Protein AF-A0A376LN54-F1 (afdb_monomer)

InterPro domains:
  IPR001031 Thioesterase [PF00975] (13-129)
  IPR012223 Thioesterase type II, NRPS/PKS/S-FAS [PTHR11487] (12-135)
  IPR029058 Alpha/Beta hydrolase fold [G3DSA:3.40.50.1820] (2-128)
  IPR029058 Alpha/Beta hydrolase fold [SSF53474] (9-125)

Nearest PDB structures (foldseek):
  6ba8-assembly1_A  TM=8.258E-01  e=7.346E-12  Escherichia coli
  6ba9-assembly1_A  TM=8.294E-01  e=8.344E-12  Escherichia coli
  6vap-assembly2_B  TM=6.693E-01  e=5.575E-02  Streptomyces sp. WAC02707
  6vap-assembly1_A  TM=6.700E-01  e=4.321E-02  Streptomyces sp. WAC02707
  4bau-assembly1_A-2  TM=5.589E-01  e=1.871E-01  Pseudomonas aeruginosa PAO1

Secondary structure (DSSP, 8-state):
--------GGGGGS-HHHHHHHHHHTTSS-GGGGG-HHHHHHHHHHHHHHHHHHHHHHHHHHTS--S-EEEEEEEEE-TT-TTS-TTTS--GGGTEEEEEEEEE--SSTTHHHHTHHHHHHHHHHH-HHHHHHHHHHTT-------

Radius of gyration: 20.03 Å; Cα contacts (8 Å, |Δi|>4): 120; chains: 1; bounding box: 68×31×45 Å

pLDDT: mean 74.71, std 15.49, range [30.89, 95.06]

Solvent-accessible surface area (backbone atoms only — not comparable to full-atom values): 8940 Å² total; per-residue (Å²): 131,81,46,88,72,93,61,59,46,77,53,58,76,49,56,72,70,60,37,50,51,53,37,33,75,66,60,29,37,63,72,64,48,79,77,32,67,68,60,38,69,64,47,49,63,57,56,46,48,56,27,47,50,52,32,54,50,54,59,50,54,78,74,68,77,89,76,54,43,85,51,82,46,76,45,74,42,43,84,76,48,80,82,45,49,91,89,63,56,72,63,57,71,74,49,25,74,37,72,46,73,78,44,72,47,82,55,60,88,57,24,65,71,79,34,37,67,65,45,51,52,52,52,52,71,76,40,50,68,67,57,53,52,53,58,54,62,75,64,58,76,84,89,81,85,133

Foldseek 3Di:
DAQQDAFDLVLLPDPLVSSVVVCVVLVRDDPCCVVDPVSCVVCVVVSSVSSPVVNVVVVVVVVDDDDADADAEEAEDEPDPPRADPVRPPPNVRRHVHYDDHDYDHDGPCCCPVVVVVNVVVVCVRCVVVVVVVVVVVPDPPPPDD

Mean predicted aligned error: 10.71 Å

Sequence (146 aa):
MPRICILNASSAHRDDADFIAELIDIGGCSPELRENQELMSLFLPLLRADFYGHRELSLRLARRLSAAAHACAVIVRQPRSRSLPGSRSMPWRQWLSHVTGPVVIDGDHFYPIQQARSFFTQIVRHFPHAFSAMTAWQKQPSTSER

Organism: Escherichia coli (NCBI:txid562)

Structure (mmCIF, N/CA/C/O backbone):
data_AF-A0A376LN54-F1
#
_entry.id   AF-A0A376LN54-F1
#
loop_
_atom_site.group_PDB
_atom_site.id
_atom_site.type_symbol
_atom_site.label_atom_id
_atom_site.label_alt_id
_atom_site.label_comp_id
_atom_site.label_asym_id
_atom_site.label_entity_id
_atom_site.label_seq_id
_atom_site.pdbx_PDB_ins_code
_atom_site.Cartn_x
_atom_site.Cartn_y
_atom_site.Cartn_z
_atom_site.occupancy
_atom_site.B_iso_or_equiv
_atom_site.auth_seq_id
_atom_site.auth_comp_id
_atom_site.auth_asym_id
_atom_site.auth_atom_id
_atom_site.pdbx_PDB_model_num
ATOM 1 N N . MET A 1 1 ? 1.129 -1.619 15.521 1.00 30.89 1 MET A N 1
ATOM 2 C CA . MET A 1 1 ? 1.527 -0.604 14.518 1.00 30.89 1 MET A CA 1
ATOM 3 C C . MET A 1 1 ? 0.447 -0.574 13.445 1.00 30.89 1 MET A C 1
ATOM 5 O O . MET A 1 1 ? 0.260 -1.617 12.823 1.00 30.89 1 MET A O 1
ATOM 9 N N . PRO A 1 2 ? -0.304 0.529 13.270 1.00 36.62 2 PRO A N 1
ATOM 10 C CA . PRO A 1 2 ? -1.294 0.632 12.198 1.00 36.62 2 PRO A CA 1
ATOM 11 C C . PRO A 1 2 ? -0.597 0.529 10.835 1.00 36.62 2 PRO A C 1
ATOM 13 O O . PRO A 1 2 ? 0.485 1.089 10.646 1.00 36.62 2 PRO A O 1
ATOM 16 N N . ARG A 1 3 ? -1.185 -0.219 9.897 1.00 47.41 3 ARG A N 1
ATOM 17 C CA . ARG A 1 3 ? -0.647 -0.404 8.544 1.00 47.41 3 ARG A CA 1
ATOM 18 C C . ARG A 1 3 ? -1.536 0.375 7.576 1.00 47.41 3 ARG A C 1
ATOM 20 O O . ARG A 1 3 ? -2.508 -0.151 7.055 1.00 47.41 3 ARG A O 1
ATOM 27 N N . ILE A 1 4 ? -1.244 1.658 7.383 1.00 41.41 4 ILE A N 1
ATOM 28 C CA . ILE A 1 4 ? -2.080 2.528 6.544 1.00 41.41 4 ILE A CA 1
ATOM 29 C C . ILE A 1 4 ? -1.985 2.084 5.076 1.00 41.41 4 ILE A C 1
ATOM 31 O O . ILE A 1 4 ? -0.891 1.935 4.530 1.00 41.41 4 ILE A O 1
ATOM 35 N N . CYS A 1 5 ? -3.145 1.888 4.448 1.00 51.59 5 CYS A N 1
ATOM 36 C CA . CYS A 1 5 ? -3.291 1.569 3.030 1.00 51.59 5 CYS A CA 1
ATOM 37 C C . CYS A 1 5 ? -4.004 2.671 2.281 1.00 51.59 5 CYS A C 1
ATOM 39 O O . CYS A 1 5 ? -5.013 3.190 2.749 1.00 51.59 5 CYS A O 1
ATOM 41 N N . ILE A 1 6 ? -3.573 2.894 1.043 1.00 48.19 6 ILE A N 1
ATOM 42 C CA . ILE A 1 6 ? -4.360 3.619 0.054 1.00 48.19 6 ILE A CA 1
ATOM 43 C C . ILE A 1 6 ? -5.168 2.582 -0.727 1.00 48.19 6 ILE A C 1
ATOM 45 O O . ILE A 1 6 ? -4.623 1.823 -1.532 1.00 48.19 6 ILE A O 1
ATOM 49 N N . LEU A 1 7 ? -6.472 2.519 -0.462 1.00 53.47 7 LEU A N 1
ATOM 50 C CA . LEU A 1 7 ? -7.414 1.666 -1.184 1.00 53.47 7 LEU A CA 1
ATOM 51 C C . LEU A 1 7 ? -8.478 2.503 -1.891 1.00 53.47 7 LEU A C 1
ATOM 53 O O . LEU A 1 7 ? -8.506 3.729 -1.821 1.00 53.47 7 LEU A O 1
ATOM 57 N N . ASN A 1 8 ? -9.293 1.794 -2.668 1.00 53.25 8 ASN A N 1
ATOM 58 C CA . ASN A 1 8 ? -10.282 2.288 -3.611 1.00 53.25 8 ASN A CA 1
ATOM 59 C C . ASN A 1 8 ? -11.009 3.561 -3.128 1.00 53.25 8 ASN A C 1
ATOM 61 O O . ASN A 1 8 ? -11.702 3.571 -2.116 1.00 53.25 8 ASN A O 1
ATOM 65 N N . ALA A 1 9 ? -10.894 4.631 -3.913 1.00 51.38 9 ALA A N 1
ATOM 66 C CA . ALA A 1 9 ? -11.476 5.947 -3.653 1.00 51.38 9 ALA A CA 1
ATOM 67 C C . ALA A 1 9 ? -12.989 5.939 -3.337 1.00 51.38 9 ALA A C 1
ATOM 69 O O . ALA A 1 9 ? -13.509 6.891 -2.756 1.00 51.38 9 ALA A O 1
ATOM 70 N N . SER A 1 10 ? -13.717 4.895 -3.741 1.00 55.12 10 SER A N 1
ATOM 71 C CA . SER A 1 10 ? -15.151 4.743 -3.469 1.00 55.12 10 SER A CA 1
ATOM 72 C C . SER A 1 10 ? -15.489 4.514 -1.993 1.00 55.12 10 SER A C 1
ATOM 74 O O . SER A 1 10 ? -16.616 4.792 -1.599 1.00 55.12 10 SER A O 1
ATOM 76 N N . SER A 1 11 ? -14.537 4.069 -1.174 1.00 61.28 11 SER A N 1
ATOM 77 C CA . SER A 1 11 ? -14.759 3.789 0.252 1.00 61.28 11 SER A CA 1
ATOM 78 C C . SER A 1 11 ? -14.804 5.069 1.098 1.00 61.28 11 SER A C 1
ATOM 80 O O . SER A 1 11 ? -15.325 5.061 2.208 1.00 61.28 11 SER A O 1
ATOM 82 N N . ALA A 1 12 ? -14.355 6.202 0.540 1.00 62.06 12 ALA A N 1
ATOM 83 C CA . ALA A 1 12 ? -14.334 7.506 1.205 1.00 62.06 12 ALA A CA 1
ATOM 84 C C . ALA A 1 12 ? -15.726 8.056 1.578 1.00 62.06 12 ALA A C 1
ATOM 86 O O . ALA A 1 12 ? -15.805 8.904 2.460 1.00 62.06 12 ALA A O 1
ATOM 87 N N . HIS A 1 13 ? -16.802 7.582 0.933 1.00 69.56 13 HIS A N 1
ATOM 88 C CA . HIS A 1 13 ? -18.186 8.054 1.145 1.00 69.56 13 HIS A CA 1
ATOM 89 C C . HIS A 1 13 ? -19.039 7.137 2.027 1.00 69.56 13 HIS A C 1
ATOM 91 O O . HIS A 1 13 ? -20.191 7.462 2.298 1.00 69.56 13 HIS A O 1
ATOM 97 N N . ARG A 1 14 ? -18.505 5.985 2.449 1.00 79.31 14 ARG A N 1
ATOM 98 C CA . ARG A 1 14 ? -19.183 5.108 3.417 1.00 79.31 14 ARG A CA 1
ATOM 99 C C . ARG A 1 14 ? -19.318 5.824 4.758 1.00 79.31 14 ARG A C 1
ATOM 101 O O . ARG A 1 14 ? -18.509 6.709 5.038 1.00 79.31 14 ARG A O 1
ATOM 108 N N . ASP A 1 15 ? -20.264 5.428 5.602 1.00 88.62 15 ASP A N 1
ATOM 109 C CA . ASP A 1 15 ? -20.242 5.851 7.006 1.00 88.62 15 ASP A CA 1
ATOM 110 C C . ASP A 1 15 ? -18.986 5.323 7.727 1.00 88.62 15 ASP A C 1
ATOM 112 O O . ASP A 1 15 ? -18.209 4.539 7.173 1.00 88.62 15 ASP A O 1
ATOM 116 N N . ASP A 1 16 ? -18.720 5.827 8.930 1.00 87.88 16 ASP A N 1
ATOM 117 C CA . ASP A 1 16 ? -17.487 5.509 9.656 1.00 87.88 16 ASP A CA 1
ATOM 118 C C . ASP A 1 16 ? -17.389 4.030 10.041 1.00 87.88 16 ASP A C 1
ATOM 120 O O . ASP A 1 16 ? -16.301 3.457 9.983 1.00 87.88 16 ASP A O 1
ATOM 124 N N . ALA A 1 17 ? -18.506 3.381 10.377 1.00 86.25 17 ALA A N 1
ATOM 125 C CA . ALA A 1 17 ? -18.502 1.979 10.779 1.00 86.25 17 ALA A CA 1
ATOM 126 C C . ALA A 1 17 ? -18.139 1.070 9.598 1.00 86.25 17 ALA A C 1
ATOM 128 O O . ALA A 1 17 ? -17.275 0.193 9.732 1.00 86.25 17 ALA A O 1
ATOM 129 N N . ASP A 1 18 ? -18.738 1.330 8.439 1.00 86.50 18 ASP A N 1
ATOM 130 C CA . ASP A 1 18 ? -18.469 0.629 7.187 1.00 86.50 18 ASP A CA 1
ATOM 131 C C . ASP A 1 18 ? -17.056 0.905 6.659 1.00 86.50 18 ASP A C 1
ATOM 133 O O . ASP A 1 18 ? -16.373 -0.009 6.188 1.00 86.50 18 ASP A O 1
ATOM 137 N N . PHE A 1 19 ? -16.586 2.152 6.756 1.00 86.81 19 PHE A N 1
ATOM 138 C CA . PHE A 1 19 ? -15.223 2.529 6.374 1.00 86.81 19 PHE A CA 1
ATOM 139 C C . PHE A 1 19 ? -14.180 1.770 7.203 1.00 86.81 19 PHE A C 1
ATOM 141 O O . PHE A 1 19 ? -13.241 1.187 6.658 1.00 86.81 19 PHE A O 1
ATOM 148 N N . ILE A 1 20 ? -14.373 1.714 8.521 1.00 86.12 20 ILE A N 1
ATOM 149 C CA . ILE A 1 20 ? -13.484 0.988 9.431 1.00 86.12 20 ILE A CA 1
ATOM 150 C C . ILE A 1 20 ? -13.583 -0.525 9.222 1.00 86.12 20 ILE A C 1
ATOM 152 O O . ILE A 1 20 ? -12.56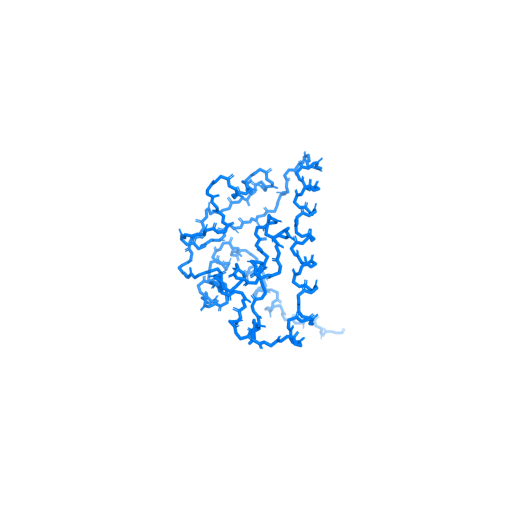0 -1.207 9.258 1.00 86.12 20 ILE A O 1
ATOM 156 N N . ALA A 1 21 ? -14.781 -1.063 8.972 1.00 85.62 21 ALA A N 1
ATOM 157 C CA . ALA A 1 21 ? -14.954 -2.481 8.657 1.00 85.62 21 ALA A CA 1
ATOM 158 C C . ALA A 1 21 ? -14.131 -2.893 7.430 1.00 85.62 21 ALA A C 1
ATOM 160 O O . ALA A 1 21 ? -13.447 -3.914 7.463 1.00 85.62 21 ALA A O 1
AT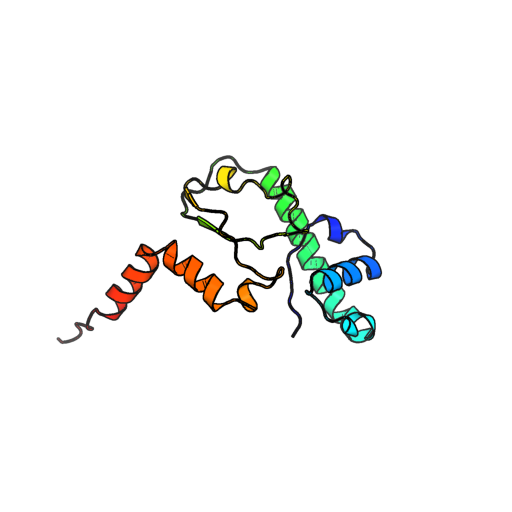OM 161 N N . GLU A 1 22 ? -14.149 -2.072 6.380 1.00 83.44 22 GLU A N 1
ATOM 162 C CA . GLU A 1 22 ? -13.369 -2.308 5.167 1.00 83.44 22 GLU A CA 1
ATOM 163 C C . GLU A 1 22 ? -11.855 -2.218 5.431 1.00 83.44 22 GLU A C 1
ATOM 165 O O . GLU A 1 22 ? -11.091 -3.066 4.967 1.00 83.44 22 GLU A O 1
ATOM 170 N N . LEU A 1 23 ? -11.407 -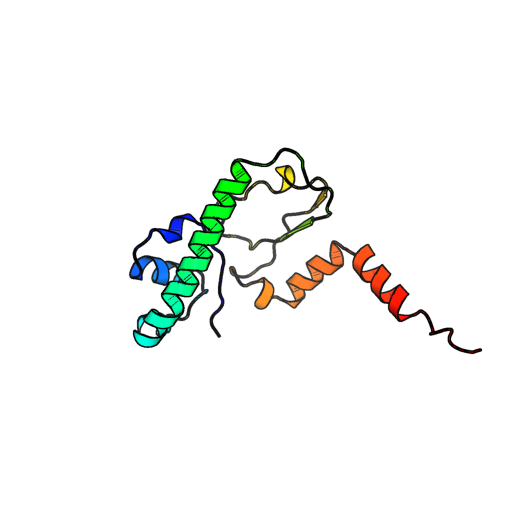1.239 6.226 1.00 82.81 23 LEU A N 1
ATOM 171 C CA . LEU A 1 23 ? -9.996 -1.123 6.613 1.00 82.81 23 LEU A CA 1
ATOM 172 C C . LEU A 1 23 ? -9.496 -2.333 7.413 1.00 82.81 23 LEU A C 1
ATOM 174 O O . LEU A 1 23 ? -8.355 -2.758 7.216 1.00 82.81 23 LEU A O 1
ATOM 178 N N . ILE A 1 24 ? -10.330 -2.888 8.294 1.00 83.50 24 ILE A N 1
ATOM 179 C CA . ILE A 1 24 ? -10.010 -4.101 9.056 1.00 83.50 24 ILE A CA 1
ATOM 180 C C . ILE A 1 24 ? -9.964 -5.322 8.129 1.00 83.50 24 ILE A C 1
ATOM 182 O O . ILE A 1 24 ? -9.001 -6.081 8.197 1.00 83.50 24 ILE A O 1
ATOM 186 N N . ASP A 1 25 ? -10.946 -5.493 7.236 1.00 83.50 25 ASP A N 1
ATOM 187 C CA . ASP A 1 25 ? -11.012 -6.631 6.297 1.00 83.50 25 ASP A CA 1
ATOM 188 C C . ASP A 1 25 ? -9.763 -6.726 5.411 1.00 83.50 25 ASP A C 1
ATOM 190 O O . ASP A 1 25 ? -9.247 -7.811 5.145 1.00 83.50 25 ASP A O 1
ATOM 194 N N . ILE A 1 26 ? -9.215 -5.581 4.997 1.00 77.00 26 ILE A N 1
ATOM 195 C CA . ILE A 1 26 ? -8.003 -5.553 4.166 1.00 77.00 26 ILE A CA 1
ATOM 196 C C . ILE A 1 26 ? -6.720 -5.697 5.009 1.00 77.00 26 ILE A C 1
ATOM 198 O O . ILE A 1 26 ? -5.634 -5.860 4.454 1.00 77.00 26 ILE A O 1
ATOM 202 N N . GLY A 1 27 ? -6.832 -5.693 6.341 1.00 77.56 27 GLY A N 1
ATOM 203 C CA . GLY A 1 27 ? -5.725 -5.823 7.293 1.00 77.56 27 GLY A CA 1
ATOM 204 C C . GLY A 1 27 ? -5.006 -4.507 7.613 1.00 77.56 27 GLY A C 1
ATOM 205 O O . GLY A 1 27 ? -3.911 -4.529 8.178 1.00 77.56 27 GLY A O 1
ATOM 206 N N . GLY A 1 28 ? -5.574 -3.362 7.219 1.00 76.44 28 GLY A N 1
ATOM 207 C CA . GLY A 1 28 ? -4.977 -2.038 7.433 1.00 76.44 28 GLY A CA 1
ATOM 208 C C . GLY A 1 28 ? -5.202 -1.453 8.813 1.00 76.44 28 GLY A C 1
ATOM 209 O O . GLY A 1 28 ? -4.447 -0.579 9.251 1.00 76.44 28 GLY A O 1
ATOM 210 N N . CYS A 1 29 ? -6.178 -1.981 9.543 1.00 78.75 29 CYS A N 1
ATOM 211 C CA . CYS A 1 29 ? -6.372 -1.628 10.934 1.00 78.75 29 CYS A CA 1
ATOM 212 C C . CYS A 1 29 ? -6.645 -2.839 11.823 1.00 78.75 29 CYS A C 1
ATOM 214 O O . CYS A 1 29 ? -7.171 -3.856 11.380 1.00 78.75 29 CYS A O 1
ATOM 216 N N . SER A 1 30 ? -6.281 -2.683 13.093 1.00 81.06 30 SER A N 1
ATOM 217 C CA . SER A 1 30 ? -6.597 -3.619 14.165 1.00 81.06 30 SER A CA 1
ATOM 218 C C . SER A 1 30 ? -8.095 -3.543 14.494 1.00 81.06 30 SER A C 1
ATOM 220 O O . SER A 1 30 ? -8.613 -2.423 14.576 1.00 81.06 30 SER A O 1
ATOM 222 N N . PRO A 1 31 ? -8.795 -4.669 14.723 1.00 80.56 31 PRO A N 1
ATOM 223 C CA . PRO A 1 31 ? -10.183 -4.660 15.194 1.00 80.56 31 PRO A CA 1
ATOM 224 C C . PRO A 1 31 ? -10.395 -3.813 16.456 1.00 80.56 31 PRO A C 1
ATOM 226 O O . PRO A 1 31 ? -11.419 -3.147 16.588 1.00 80.56 31 PRO A O 1
ATOM 229 N N . GLU A 1 32 ? -9.383 -3.756 17.321 1.00 81.19 32 GLU A N 1
ATOM 230 C CA . GLU A 1 32 ? -9.340 -2.996 18.572 1.00 81.19 32 GLU A CA 1
ATOM 231 C C . GLU A 1 32 ? -9.516 -1.485 18.359 1.00 81.19 32 GLU A C 1
ATOM 233 O O . GLU A 1 32 ? -9.931 -0.780 19.277 1.00 81.19 32 GLU A O 1
ATOM 238 N N . LEU A 1 33 ? -9.259 -0.959 17.150 1.00 80.75 33 LEU A N 1
ATOM 239 C CA . LEU A 1 33 ? -9.552 0.446 16.852 1.00 80.75 33 LEU A CA 1
ATOM 240 C C . LEU A 1 33 ? -11.051 0.738 17.018 1.00 80.75 33 LEU A C 1
ATOM 242 O O . LEU A 1 33 ? -11.409 1.812 17.490 1.00 80.75 33 LEU A O 1
ATOM 246 N N . ARG A 1 34 ? -11.927 -0.218 16.678 1.00 80.81 34 ARG A N 1
ATOM 247 C CA . ARG A 1 34 ? -13.385 -0.074 16.822 1.00 80.81 34 ARG A CA 1
ATOM 248 C C . ARG A 1 34 ? -13.825 -0.010 18.284 1.00 80.81 34 ARG A C 1
ATOM 250 O O . ARG A 1 34 ? -14.861 0.572 18.582 1.00 80.81 34 ARG A O 1
ATOM 257 N N . GLU A 1 35 ? -13.055 -0.612 19.178 1.00 85.62 35 GLU A N 1
ATOM 258 C CA . GLU A 1 35 ? -13.388 -0.718 20.598 1.00 85.62 35 GLU A CA 1
ATOM 259 C C . GLU A 1 35 ? -12.939 0.517 21.391 1.00 85.62 35 GLU A C 1
ATOM 261 O O . GLU A 1 35 ? -13.402 0.739 22.508 1.00 85.62 35 GLU A O 1
ATOM 266 N N . ASN A 1 36 ? -12.069 1.353 20.813 1.00 88.50 36 ASN A N 1
ATOM 267 C CA . ASN A 1 36 ? -11.529 2.536 21.466 1.00 88.50 36 ASN A CA 1
ATOM 268 C C . ASN A 1 36 ? -11.980 3.827 20.765 1.00 88.50 36 ASN A C 1
ATOM 270 O O . ASN A 1 36 ? -11.393 4.266 19.774 1.00 88.50 36 ASN A O 1
ATOM 274 N N . GLN A 1 37 ? -13.002 4.470 21.335 1.00 86.19 37 GLN A N 1
ATOM 275 C CA . GLN A 1 37 ? -13.595 5.695 20.792 1.00 86.19 37 GLN A CA 1
ATOM 276 C C . GLN A 1 37 ? -12.613 6.876 20.737 1.00 86.19 37 GLN A C 1
ATOM 278 O O . GLN A 1 37 ? -12.716 7.725 19.848 1.00 86.19 37 GLN A O 1
ATOM 283 N N . GLU A 1 38 ? -11.652 6.938 21.659 1.00 89.56 38 GLU A N 1
ATOM 284 C CA . GLU A 1 38 ? -10.638 7.994 21.696 1.00 89.56 38 GLU A CA 1
ATOM 285 C C . GLU A 1 38 ? -9.652 7.835 20.532 1.00 89.56 38 GLU A C 1
ATOM 287 O O . GLU A 1 38 ? -9.428 8.776 19.768 1.00 89.56 38 GLU A O 1
ATOM 292 N N . LEU A 1 39 ? -9.147 6.614 20.317 1.00 87.88 39 LEU A N 1
ATOM 293 C CA . LEU A 1 39 ? -8.303 6.300 19.162 1.00 87.88 39 LEU A CA 1
ATOM 294 C C . LEU A 1 39 ? -9.066 6.493 17.848 1.00 87.88 39 LEU A C 1
ATOM 296 O O . LEU A 1 39 ? -8.509 7.039 16.895 1.00 87.88 39 LEU A O 1
ATOM 300 N N . MET A 1 40 ? -10.341 6.102 17.797 1.00 88.12 40 MET A N 1
ATOM 301 C CA . MET A 1 40 ? -11.184 6.325 16.625 1.00 88.12 40 MET A CA 1
ATOM 302 C C . MET A 1 40 ? -11.297 7.816 16.295 1.00 88.12 40 MET A C 1
ATOM 304 O O . MET A 1 40 ? -11.050 8.215 15.159 1.00 88.12 40 MET A O 1
ATOM 308 N N . SER A 1 41 ? -11.590 8.649 17.295 1.00 88.00 41 SER A N 1
ATOM 309 C CA . SER A 1 41 ? -11.719 10.102 17.122 1.00 88.00 41 SER A CA 1
ATOM 310 C C . SER A 1 41 ? -10.418 10.751 16.635 1.00 88.00 41 SER A C 1
ATOM 312 O O . SER A 1 41 ? -10.461 11.727 15.888 1.00 88.00 41 SER A O 1
ATOM 314 N N . LEU A 1 42 ? -9.263 10.190 17.009 1.00 89.06 42 LEU A N 1
ATOM 315 C CA . LEU A 1 42 ? -7.950 10.672 16.585 1.00 89.06 42 LEU A CA 1
ATOM 316 C C . LEU A 1 42 ? -7.587 10.246 15.152 1.00 89.06 42 LEU A C 1
ATOM 318 O O . LEU A 1 42 ? -7.120 11.067 14.362 1.00 89.06 42 LEU A O 1
ATOM 322 N N . PHE A 1 43 ? -7.760 8.967 14.811 1.00 87.38 43 PHE A N 1
ATOM 323 C CA . PHE A 1 43 ? -7.261 8.411 13.547 1.00 87.38 43 PHE A CA 1
ATOM 324 C C . PHE A 1 43 ? -8.235 8.555 12.381 1.00 87.38 43 PHE A C 1
ATOM 326 O O . PHE A 1 43 ? -7.798 8.663 11.235 1.00 87.38 43 PHE A O 1
ATOM 333 N N . LEU A 1 44 ? -9.541 8.570 12.642 1.00 87.69 44 LEU A N 1
ATOM 334 C CA . LEU A 1 44 ? -10.556 8.608 11.594 1.00 87.69 44 LEU A CA 1
ATOM 335 C C . LEU A 1 44 ? -10.435 9.838 10.670 1.00 87.69 44 LEU A C 1
ATOM 337 O O . LEU A 1 44 ? -10.487 9.638 9.454 1.00 87.69 44 LEU A O 1
ATOM 341 N N . PRO A 1 45 ? -10.197 11.076 11.157 1.00 89.00 45 PRO A N 1
ATOM 342 C CA . PRO A 1 45 ? -10.000 12.227 10.273 1.00 89.00 45 PRO A CA 1
ATOM 343 C C . PRO A 1 45 ? -8.785 12.071 9.350 1.00 89.00 45 PRO A C 1
ATOM 345 O O . PRO A 1 45 ? -8.861 12.412 8.170 1.00 89.00 45 PRO A O 1
ATOM 348 N N . LEU A 1 46 ? -7.684 11.515 9.868 1.00 87.06 46 LEU A N 1
ATOM 349 C CA . LEU A 1 46 ? -6.458 11.278 9.103 1.00 87.06 46 LEU A CA 1
ATOM 350 C C . LEU A 1 46 ? -6.688 10.227 8.010 1.00 87.06 46 LEU A C 1
ATOM 352 O O . LEU A 1 46 ? -6.398 10.465 6.841 1.00 87.06 46 LEU A O 1
ATOM 356 N N . LEU A 1 47 ? -7.293 9.096 8.381 1.00 85.25 47 LEU A N 1
ATOM 357 C CA . LEU A 1 47 ? -7.623 8.020 7.448 1.00 85.25 47 LEU A CA 1
ATOM 358 C C . LEU A 1 47 ? -8.595 8.504 6.362 1.00 85.25 47 LEU A C 1
ATOM 360 O O . LEU A 1 47 ? -8.416 8.198 5.187 1.00 85.25 47 LEU A O 1
ATOM 364 N N . ARG A 1 48 ? -9.604 9.304 6.720 1.00 85.69 48 ARG A N 1
ATOM 365 C CA . ARG A 1 48 ? -10.533 9.904 5.749 1.00 85.69 48 ARG A CA 1
ATOM 366 C C . ARG A 1 48 ? -9.804 10.820 4.771 1.00 85.69 48 ARG A C 1
ATOM 368 O O . ARG A 1 48 ? -10.058 10.733 3.568 1.00 85.69 48 ARG A O 1
ATOM 375 N N . ALA A 1 49 ? -8.911 11.678 5.264 1.00 84.88 49 ALA A N 1
ATOM 376 C CA . ALA A 1 49 ? -8.166 12.618 4.432 1.00 84.88 49 ALA A CA 1
ATOM 377 C C . ALA A 1 49 ? -7.344 11.902 3.347 1.00 84.88 49 ALA A C 1
ATOM 379 O O . ALA A 1 49 ? -7.414 12.293 2.179 1.00 84.88 49 ALA A O 1
ATOM 380 N N . ASP A 1 50 ? -6.661 10.808 3.693 1.00 82.00 50 ASP A N 1
ATOM 381 C CA . ASP A 1 50 ? -5.870 10.019 2.741 1.00 82.00 50 ASP A CA 1
ATOM 382 C C . ASP A 1 50 ? -6.736 9.440 1.606 1.00 82.00 50 ASP A C 1
ATOM 384 O O . ASP A 1 50 ? -6.380 9.508 0.423 1.00 82.00 50 ASP A O 1
ATOM 388 N N . PHE A 1 51 ? -7.924 8.925 1.938 1.00 77.75 51 PHE A N 1
ATOM 389 C CA . PHE A 1 51 ? -8.845 8.343 0.956 1.00 77.75 51 PHE A CA 1
ATOM 390 C C . PHE A 1 51 ? -9.526 9.407 0.081 1.00 77.75 51 PHE A C 1
ATOM 392 O O . PHE A 1 51 ? -9.678 9.205 -1.132 1.00 77.75 51 PHE A O 1
ATOM 399 N N . TYR A 1 52 ? -9.899 10.556 0.653 1.00 78.88 52 TYR A N 1
ATOM 400 C CA . TYR A 1 52 ? -10.430 11.687 -0.114 1.00 78.88 52 TYR A CA 1
ATOM 401 C C . TYR A 1 52 ? -9.382 12.266 -1.071 1.00 78.88 52 TYR A C 1
ATOM 403 O O . TYR A 1 52 ? -9.689 12.477 -2.250 1.00 78.88 52 TYR A O 1
ATOM 411 N N . GLY A 1 53 ? -8.142 12.449 -0.609 1.00 74.00 53 GLY A N 1
ATOM 412 C CA . GLY A 1 53 ? -7.036 12.938 -1.433 1.00 74.00 53 GLY A CA 1
ATOM 413 C C . GLY A 1 53 ? -6.742 12.012 -2.614 1.00 74.00 53 GLY A C 1
ATOM 414 O O . GLY A 1 53 ? -6.643 12.465 -3.759 1.00 74.00 53 GLY A O 1
ATOM 415 N N . HIS A 1 54 ? -6.700 10.699 -2.375 1.00 68.31 54 HIS A N 1
ATOM 416 C CA . HIS A 1 54 ? -6.512 9.709 -3.437 1.00 68.31 54 HIS A CA 1
ATOM 417 C C . HIS A 1 54 ? -7.639 9.743 -4.489 1.00 68.31 54 HIS A C 1
ATOM 419 O O . HIS A 1 54 ? -7.382 9.646 -5.697 1.00 68.31 54 HIS A O 1
ATOM 425 N N . ARG A 1 55 ? -8.896 9.934 -4.058 1.00 68.94 55 ARG A N 1
ATOM 426 C CA . ARG A 1 55 ? -10.049 10.083 -4.961 1.00 68.94 55 ARG A CA 1
ATOM 427 C C . ARG A 1 55 ? -9.930 11.314 -5.845 1.00 68.94 55 ARG A C 1
ATOM 429 O O . ARG A 1 55 ? -10.120 11.219 -7.059 1.00 68.94 55 ARG A O 1
ATOM 436 N N . GLU A 1 56 ? -9.655 12.464 -5.242 1.00 69.50 56 GLU A N 1
ATOM 437 C CA . GLU A 1 56 ? -9.567 13.722 -5.974 1.00 69.50 56 GLU A CA 1
ATOM 438 C C . GLU A 1 56 ? -8.419 13.691 -6.989 1.00 69.50 56 GLU A C 1
ATOM 440 O O . GLU A 1 56 ? -8.602 14.086 -8.144 1.00 69.50 56 GLU A O 1
ATOM 445 N N . LEU A 1 57 ? -7.267 13.137 -6.599 1.00 67.12 57 LEU A N 1
ATOM 446 C CA . LEU A 1 57 ? -6.134 12.932 -7.497 1.00 67.12 57 LEU A CA 1
ATOM 447 C C . LEU A 1 57 ? -6.504 12.036 -8.687 1.00 67.12 57 LEU A C 1
ATOM 449 O O . LEU A 1 57 ? -6.206 12.385 -9.829 1.00 67.12 57 LEU A O 1
ATOM 453 N N . SER A 1 58 ? -7.197 10.922 -8.439 1.00 66.44 58 SER A N 1
ATOM 454 C CA . SER A 1 58 ? -7.624 9.987 -9.490 1.00 66.44 58 SER A CA 1
ATOM 455 C C . SER A 1 58 ? -8.527 10.663 -10.530 1.00 66.44 58 SER A C 1
ATOM 457 O O . SER A 1 58 ? -8.318 10.509 -11.735 1.00 66.44 58 SER A O 1
ATOM 459 N N . LEU A 1 59 ? -9.498 11.466 -10.075 1.00 65.88 59 LEU A N 1
ATOM 460 C CA . LEU A 1 59 ? -10.391 12.232 -10.953 1.00 65.88 59 LEU A CA 1
ATOM 461 C C . LEU A 1 59 ? -9.641 13.326 -11.726 1.00 65.88 59 LEU A C 1
ATOM 463 O O . LEU A 1 59 ? -9.914 13.551 -12.906 1.00 65.88 59 LEU A O 1
ATOM 467 N N . ARG A 1 60 ? -8.678 13.999 -11.084 1.00 68.75 60 ARG A N 1
ATOM 468 C CA . ARG A 1 60 ? -7.847 15.025 -11.729 1.00 68.75 60 ARG A CA 1
ATOM 469 C C . ARG A 1 60 ? -6.948 14.430 -12.815 1.00 68.75 60 ARG A C 1
ATOM 471 O O . ARG A 1 60 ? -6.896 15.002 -13.901 1.00 68.75 60 ARG A O 1
ATOM 478 N N . LEU A 1 61 ? -6.279 13.302 -12.561 1.00 66.56 61 LEU A N 1
ATOM 479 C CA . LEU A 1 61 ? -5.386 12.646 -13.529 1.00 66.56 61 LEU A CA 1
ATOM 480 C C . LEU A 1 61 ? -6.148 12.111 -14.747 1.00 66.56 61 LEU A C 1
ATOM 482 O O . LEU A 1 61 ? -5.699 12.309 -15.873 1.00 66.56 61 LEU A O 1
ATOM 486 N N . ALA A 1 62 ? -7.339 11.535 -14.551 1.00 64.00 62 ALA A N 1
ATOM 487 C CA . ALA A 1 62 ? -8.200 11.098 -15.655 1.00 64.00 62 ALA A CA 1
ATOM 488 C C . ALA A 1 62 ? -8.559 12.236 -16.632 1.00 64.00 62 ALA A C 1
ATOM 490 O O . ALA A 1 62 ? -8.844 11.985 -17.798 1.00 64.00 62 ALA A O 1
ATOM 491 N N . ARG A 1 63 ? -8.527 13.492 -16.167 1.00 59.03 63 ARG A N 1
ATOM 492 C CA . ARG A 1 63 ? -8.945 14.672 -16.931 1.00 59.03 63 ARG A CA 1
ATOM 493 C C . ARG A 1 63 ? -7.791 15.431 -17.600 1.00 59.03 63 ARG A C 1
ATOM 495 O O . ARG A 1 63 ? -8.062 16.401 -18.301 1.00 59.03 63 ARG A O 1
ATOM 502 N N . ARG A 1 64 ? -6.520 15.081 -17.345 1.00 60.72 64 ARG A N 1
ATOM 503 C CA . ARG A 1 64 ? -5.403 16.028 -17.557 1.00 60.72 64 ARG A CA 1
ATOM 504 C C . ARG A 1 64 ? -4.134 15.497 -18.225 1.00 60.72 64 ARG A C 1
ATOM 506 O O . ARG A 1 64 ? -3.115 16.173 -18.147 1.00 60.72 64 ARG A O 1
ATOM 513 N N . LEU A 1 65 ? -4.145 14.335 -18.867 1.00 58.50 65 LEU A N 1
ATOM 514 C CA . LEU A 1 65 ? -2.894 13.711 -19.308 1.00 58.50 65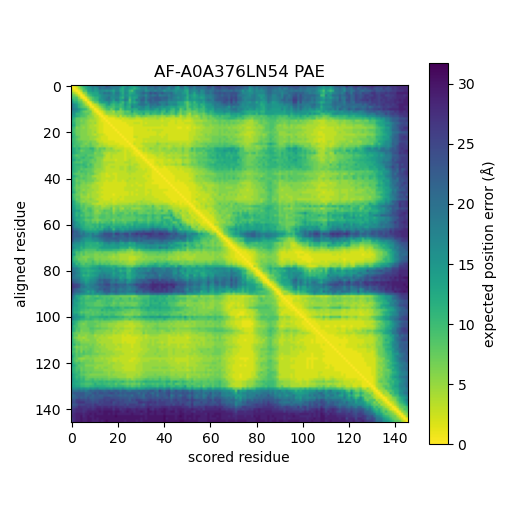 LEU A CA 1
ATOM 515 C C . LEU A 1 65 ? -2.829 13.521 -20.829 1.00 58.50 65 LEU A C 1
ATOM 517 O O . LEU A 1 65 ? -3.718 12.913 -21.417 1.00 58.50 65 LEU A O 1
ATOM 521 N N . SER A 1 66 ? -1.764 14.056 -21.445 1.00 58.06 66 SER A N 1
ATOM 522 C CA . SER A 1 66 ? -1.543 14.049 -22.901 1.00 58.06 66 SER A CA 1
ATOM 523 C C . SER A 1 66 ? -0.216 13.426 -23.369 1.00 58.06 66 SER A C 1
ATOM 525 O O . SER A 1 66 ? 0.049 13.434 -24.565 1.00 58.06 66 SER A O 1
ATOM 527 N N . ALA A 1 67 ? 0.609 12.838 -22.493 1.00 61.91 67 ALA A N 1
ATOM 528 C CA . ALA A 1 67 ? 1.791 12.074 -22.916 1.00 61.91 67 ALA A CA 1
ATOM 529 C C . ALA A 1 67 ? 2.235 11.057 -21.852 1.00 61.91 67 ALA A C 1
ATOM 531 O O . ALA A 1 67 ? 2.171 11.341 -20.655 1.00 61.91 67 ALA A O 1
ATOM 532 N N . ALA A 1 68 ? 2.701 9.885 -22.293 1.00 69.88 68 ALA A N 1
ATOM 533 C CA . ALA A 1 68 ? 3.266 8.862 -21.417 1.00 69.88 68 ALA A CA 1
ATOM 534 C C . ALA A 1 68 ? 4.661 9.274 -20.912 1.00 69.88 68 ALA A C 1
ATOM 536 O O . ALA A 1 68 ? 5.475 9.828 -21.655 1.00 69.88 68 ALA A O 1
ATOM 537 N N . ALA A 1 69 ? 4.951 8.989 -19.643 1.00 75.06 69 ALA A N 1
ATOM 538 C CA . ALA A 1 69 ? 6.268 9.223 -19.068 1.00 75.06 69 ALA A CA 1
ATOM 539 C C . ALA A 1 69 ? 7.274 8.167 -19.563 1.00 75.06 69 ALA A C 1
ATOM 541 O O . ALA A 1 69 ? 6.975 6.972 -19.613 1.00 75.06 69 ALA A O 1
ATOM 542 N N . HIS A 1 70 ? 8.501 8.602 -19.859 1.00 77.50 70 HIS A N 1
ATOM 543 C CA . HIS A 1 70 ? 9.590 7.752 -20.366 1.00 77.50 70 HIS A CA 1
ATOM 544 C C . HIS A 1 70 ? 10.373 7.015 -19.261 1.00 77.50 70 HIS A C 1
ATOM 546 O O . HIS A 1 70 ? 11.533 6.657 -19.440 1.00 77.50 70 HIS A O 1
ATOM 552 N N . ALA A 1 71 ? 9.757 6.777 -18.103 1.00 78.88 71 ALA A N 1
ATOM 553 C CA . ALA A 1 71 ? 10.394 6.067 -16.999 1.00 78.88 71 ALA A CA 1
ATOM 554 C C . ALA A 1 71 ? 10.241 4.544 -17.140 1.00 78.88 71 ALA A C 1
ATOM 556 O O . ALA A 1 71 ? 9.166 4.052 -17.488 1.00 78.88 71 ALA A O 1
ATOM 557 N N . CYS A 1 72 ? 11.302 3.800 -16.809 1.00 85.12 72 CYS A N 1
ATOM 558 C CA . CYS A 1 72 ? 11.228 2.352 -16.619 1.00 85.12 72 CYS A CA 1
ATOM 559 C C . CYS A 1 72 ? 10.462 2.033 -15.331 1.00 85.12 72 CYS A C 1
ATOM 561 O O . CYS A 1 72 ? 10.803 2.538 -14.262 1.00 85.12 72 CYS A O 1
ATOM 563 N N . ALA A 1 73 ? 9.463 1.160 -15.416 1.00 88.25 73 ALA A N 1
ATOM 564 C CA . ALA A 1 73 ? 8.626 0.773 -14.289 1.00 88.25 73 ALA A CA 1
ATOM 565 C C . ALA A 1 73 ? 8.394 -0.739 -14.232 1.00 88.25 73 ALA A C 1
ATOM 567 O O . ALA A 1 73 ? 8.347 -1.424 -15.256 1.00 88.25 73 ALA A O 1
ATOM 568 N N . VAL A 1 74 ? 8.175 -1.255 -13.023 1.00 89.56 74 VAL A N 1
ATOM 569 C CA . VAL A 1 74 ? 7.722 -2.630 -12.788 1.00 89.56 74 VAL A CA 1
ATOM 570 C C . VAL A 1 74 ? 6.406 -2.606 -12.019 1.00 89.56 74 VAL A C 1
ATOM 572 O O . VAL A 1 74 ? 6.278 -1.907 -11.016 1.00 89.56 74 VAL A O 1
ATOM 575 N N . ILE A 1 75 ? 5.414 -3.362 -12.490 1.00 86.75 75 ILE A N 1
ATOM 576 C CA . ILE A 1 75 ? 4.143 -3.542 -11.781 1.00 86.75 75 ILE A CA 1
ATOM 577 C C . ILE A 1 75 ? 4.264 -4.791 -10.914 1.00 86.75 75 ILE A C 1
ATOM 579 O O . ILE A 1 75 ? 4.437 -5.891 -11.441 1.00 86.75 75 ILE A O 1
ATOM 583 N N . VAL A 1 76 ? 4.124 -4.631 -9.599 1.00 87.06 76 VAL A N 1
ATOM 584 C CA . VAL A 1 76 ? 4.103 -5.739 -8.635 1.00 87.06 76 VAL A CA 1
ATOM 585 C C . VAL A 1 76 ? 2.718 -5.817 -8.000 1.00 87.06 76 VAL A C 1
ATOM 587 O O . VAL A 1 76 ? 2.137 -4.793 -7.634 1.00 87.06 76 VAL A O 1
ATOM 590 N N . ARG A 1 77 ? 2.152 -7.022 -7.905 1.00 83.50 77 ARG A N 1
ATOM 591 C CA . ARG A 1 77 ? 0.816 -7.245 -7.336 1.00 83.50 77 ARG A CA 1
ATOM 592 C C . ARG A 1 77 ? 0.741 -8.535 -6.526 1.00 83.50 77 ARG A C 1
ATOM 594 O O . ARG A 1 77 ? 1.497 -9.469 -6.761 1.00 83.50 77 ARG A O 1
ATOM 601 N N . GLN A 1 78 ? -0.256 -8.609 -5.653 1.00 81.94 78 GLN A N 1
ATOM 602 C CA . GLN A 1 78 ? -0.678 -9.855 -5.010 1.00 81.94 78 GLN A CA 1
ATOM 603 C C . GLN A 1 78 ? -1.515 -10.735 -5.974 1.00 81.94 78 GLN A C 1
ATOM 605 O O . GLN A 1 78 ? -2.171 -10.189 -6.873 1.00 81.94 78 GLN A O 1
ATOM 610 N N . PRO A 1 79 ? -1.557 -12.073 -5.797 1.00 73.44 79 PRO A N 1
ATOM 611 C CA . PRO A 1 79 ? -2.222 -13.011 -6.712 1.00 73.44 79 PRO A CA 1
ATOM 612 C C . PRO A 1 79 ? -3.728 -12.774 -6.898 1.00 73.44 79 PRO A C 1
ATOM 614 O O . PRO A 1 79 ? -4.280 -13.121 -7.942 1.00 73.44 79 PRO A O 1
ATOM 617 N N . ARG A 1 80 ? -4.411 -12.192 -5.898 1.00 65.69 80 ARG A N 1
ATOM 618 C CA . ARG A 1 80 ? -5.874 -11.998 -5.878 1.00 65.69 80 ARG A CA 1
ATOM 619 C C . ARG A 1 80 ? -6.278 -10.680 -5.209 1.00 65.69 80 ARG A C 1
ATOM 621 O O . ARG A 1 80 ? -7.005 -10.663 -4.222 1.00 65.69 80 ARG A O 1
ATOM 628 N N . SER A 1 81 ? -5.801 -9.557 -5.745 1.00 61.31 81 SER A N 1
ATOM 629 C CA . SER A 1 81 ? -6.139 -8.232 -5.210 1.00 61.31 81 SER A CA 1
ATOM 630 C C .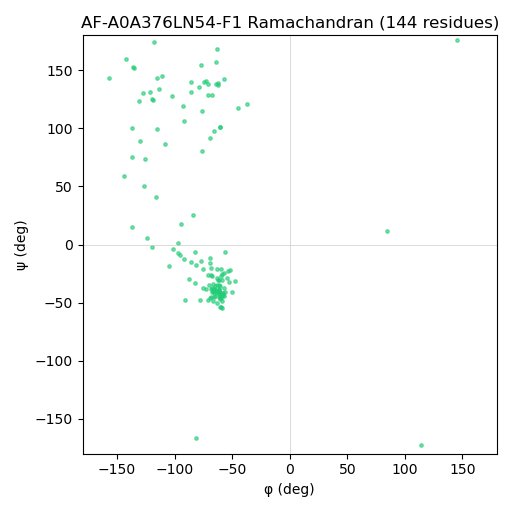 SER A 1 81 ? -7.633 -7.922 -5.385 1.00 61.31 81 SER A C 1
ATOM 632 O O . SER A 1 81 ? -8.042 -7.445 -6.441 1.00 61.31 81 SER A O 1
ATOM 634 N N . ARG A 1 82 ? -8.460 -8.136 -4.350 1.00 55.28 82 ARG A N 1
ATOM 635 C CA . ARG A 1 82 ? -9.869 -7.677 -4.332 1.00 55.28 82 ARG A CA 1
ATOM 636 C C . ARG A 1 82 ? -9.989 -6.162 -4.506 1.00 55.28 82 ARG A C 1
ATOM 638 O O . ARG A 1 82 ? -10.940 -5.683 -5.112 1.00 55.28 82 ARG A O 1
ATOM 645 N N . SER A 1 83 ? -8.990 -5.424 -4.033 1.00 52.31 83 SER A N 1
ATOM 646 C CA . SER A 1 83 ? -8.895 -3.969 -4.156 1.00 52.31 83 SER A CA 1
ATOM 647 C C . SER A 1 83 ? -8.640 -3.462 -5.577 1.00 52.31 83 SER A C 1
ATOM 649 O O . SER A 1 83 ? -8.784 -2.268 -5.830 1.00 52.31 83 SER A O 1
ATOM 651 N N . LEU A 1 84 ? -8.289 -4.352 -6.512 1.00 53.31 84 LEU A N 1
ATOM 652 C CA . LEU A 1 84 ? -8.066 -4.037 -7.922 1.00 53.31 84 LEU A CA 1
ATOM 653 C C . LEU A 1 84 ? -8.721 -5.123 -8.795 1.00 53.31 84 LEU A C 1
ATOM 655 O O . LEU A 1 84 ? -8.015 -5.976 -9.340 1.00 53.31 84 LEU A O 1
ATOM 659 N N . PRO A 1 85 ? -10.061 -5.130 -8.947 1.00 45.72 85 PRO A N 1
ATOM 660 C CA . PRO A 1 85 ? -10.716 -6.013 -9.908 1.00 45.72 85 PRO A CA 1
ATOM 661 C C . PRO A 1 85 ? -10.144 -5.732 -11.302 1.00 45.72 85 PRO A C 1
ATOM 663 O O . PRO A 1 85 ? -9.879 -4.575 -11.623 1.00 45.72 85 PRO A O 1
ATOM 666 N N . GLY A 1 86 ? -9.958 -6.762 -12.130 1.00 44.38 86 GLY A N 1
ATOM 667 C CA . GLY A 1 86 ? -9.198 -6.706 -13.392 1.00 44.38 86 GLY A CA 1
ATOM 668 C C . GLY A 1 86 ? -9.623 -5.662 -14.441 1.00 44.38 86 GLY A C 1
ATOM 669 O O . GLY A 1 86 ? -8.915 -5.494 -15.425 1.00 44.38 86 GLY A O 1
ATOM 670 N N . SER A 1 87 ? -10.725 -4.934 -14.237 1.00 40.47 87 SER A N 1
ATOM 671 C CA . SER A 1 87 ? -11.154 -3.786 -15.052 1.00 40.47 87 SER A CA 1
ATOM 672 C C . SER A 1 87 ? -10.728 -2.412 -14.504 1.00 40.47 87 SER A C 1
ATOM 674 O O . SER A 1 87 ? -10.901 -1.404 -15.182 1.00 40.47 87 SER A O 1
ATOM 676 N N . ARG A 1 88 ? -10.191 -2.352 -13.278 1.00 48.38 88 ARG A N 1
ATOM 677 C CA . ARG A 1 88 ? -9.863 -1.120 -12.535 1.00 48.38 88 ARG A CA 1
ATOM 678 C C . ARG A 1 88 ? -8.389 -0.963 -12.181 1.00 48.38 88 ARG A C 1
ATOM 680 O O . ARG A 1 88 ? -8.015 0.072 -11.633 1.00 48.38 88 ARG A O 1
ATOM 687 N N . SER A 1 89 ? -7.537 -1.932 -12.522 1.00 53.31 89 SER A N 1
ATOM 688 C CA . SER A 1 89 ? -6.117 -1.628 -12.675 1.00 53.31 89 SER A CA 1
ATOM 689 C C . SER A 1 89 ? -6.025 -0.584 -13.778 1.00 53.31 89 SER A C 1
ATOM 691 O O . SER A 1 89 ? -6.176 -0.928 -14.950 1.00 53.31 89 SER A O 1
ATOM 693 N N . MET A 1 90 ? -5.852 0.687 -13.404 1.00 54.50 90 MET A N 1
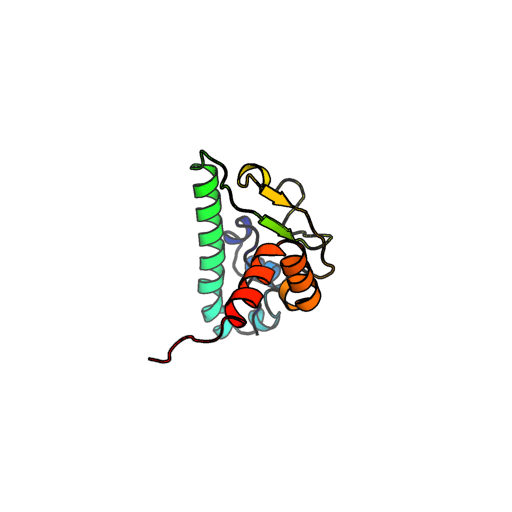ATOM 69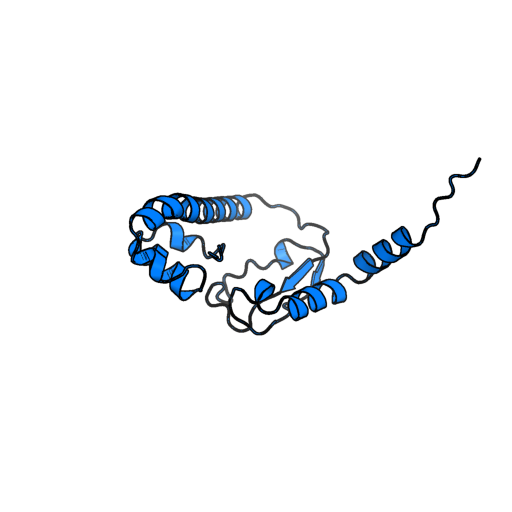4 C CA . MET A 1 90 ? -5.509 1.745 -14.348 1.00 54.50 90 MET A CA 1
ATOM 695 C C . MET A 1 90 ? -4.403 1.157 -15.227 1.00 54.50 90 MET A C 1
ATOM 697 O O . MET A 1 90 ? -3.407 0.693 -14.659 1.00 54.50 90 MET A O 1
ATOM 701 N N . PRO A 1 91 ? -4.595 1.004 -16.548 1.00 70.00 91 PRO A N 1
ATOM 702 C CA . PRO A 1 91 ? -3.640 0.267 -17.351 1.00 70.00 91 PRO A CA 1
ATOM 703 C C . PRO A 1 91 ? -2.382 1.119 -17.401 1.00 70.00 91 PRO A C 1
ATOM 705 O O . PRO A 1 91 ? -2.265 1.987 -18.245 1.00 70.00 91 PRO A O 1
ATOM 708 N N . TRP A 1 92 ? -1.448 0.908 -16.471 1.00 74.94 92 TRP A N 1
ATOM 709 C CA . TRP A 1 92 ? -0.233 1.713 -16.308 1.00 74.94 92 TRP A CA 1
ATOM 710 C C . TRP A 1 92 ? 0.571 1.824 -17.610 1.00 74.94 92 TRP A C 1
ATOM 712 O O . TRP A 1 92 ? 1.268 2.807 -17.821 1.00 74.94 92 TRP A O 1
ATOM 722 N N . ARG A 1 93 ? 0.382 0.862 -18.524 1.00 74.31 93 ARG A N 1
ATOM 723 C CA . ARG A 1 93 ? 0.844 0.879 -19.921 1.00 74.31 93 ARG A CA 1
ATOM 724 C C . ARG A 1 93 ? 0.395 2.106 -20.728 1.00 74.31 93 ARG A C 1
ATOM 726 O O . ARG A 1 93 ? 1.104 2.499 -21.637 1.00 74.31 93 ARG A O 1
ATOM 733 N N . GLN A 1 94 ? -0.744 2.717 -20.406 1.00 75.25 94 GLN A N 1
ATOM 734 C CA . GLN A 1 94 ? -1.215 3.956 -21.038 1.00 75.25 94 GLN A CA 1
ATOM 735 C C . GLN A 1 94 ? -0.442 5.192 -20.550 1.00 75.25 94 GLN A C 1
ATOM 737 O O . GLN A 1 94 ? -0.437 6.222 -21.214 1.00 75.25 94 GLN A O 1
ATOM 742 N N . TRP A 1 95 ? 0.194 5.093 -19.378 1.00 75.88 95 TRP A N 1
ATOM 743 C CA . TRP A 1 95 ? 0.893 6.196 -18.717 1.00 75.88 95 TRP A CA 1
ATOM 744 C C . TRP A 1 95 ? 2.416 6.092 -18.813 1.00 75.88 95 TRP A C 1
ATOM 746 O O . TRP A 1 95 ? 3.104 7.084 -18.585 1.00 75.88 95 TRP A O 1
ATOM 756 N N . LEU A 1 96 ? 2.947 4.904 -19.106 1.00 81.06 96 LEU A N 1
ATOM 757 C CA . LEU A 1 96 ? 4.369 4.588 -19.014 1.00 81.06 96 LEU A CA 1
ATOM 758 C C . LEU A 1 96 ? 4.839 3.908 -20.294 1.00 81.06 96 LEU A C 1
ATOM 760 O O . LEU A 1 96 ? 4.325 2.850 -20.663 1.00 81.06 96 LEU A O 1
ATOM 764 N N . SER A 1 97 ? 5.858 4.486 -20.927 1.00 81.88 97 SER A N 1
ATOM 765 C CA . SER A 1 97 ? 6.417 3.964 -22.179 1.00 81.88 97 SER A CA 1
ATOM 766 C C . SER A 1 97 ? 7.201 2.660 -21.978 1.00 81.88 97 SER A C 1
ATOM 768 O O . SER A 1 97 ? 7.287 1.840 -22.890 1.00 81.88 97 SER A O 1
ATOM 770 N N . HIS A 1 98 ? 7.752 2.433 -20.780 1.00 84.56 98 HIS A N 1
ATOM 771 C CA . HIS A 1 98 ? 8.610 1.285 -20.480 1.00 84.56 98 HIS A CA 1
ATOM 772 C C . HIS A 1 98 ? 8.153 0.577 -19.202 1.00 84.56 98 HIS A C 1
ATOM 774 O O . HIS A 1 98 ? 8.607 0.892 -18.106 1.00 84.56 98 HIS A O 1
ATOM 780 N N . VAL A 1 99 ? 7.246 -0.395 -19.331 1.00 86.62 99 VAL A N 1
ATOM 781 C CA . VAL A 1 99 ? 6.681 -1.111 -18.177 1.00 86.62 99 VAL A CA 1
ATOM 782 C C . VAL A 1 99 ? 6.792 -2.631 -18.292 1.00 86.62 99 VAL A C 1
ATOM 784 O O . VAL A 1 99 ? 6.381 -3.237 -19.286 1.00 86.62 99 VAL A O 1
ATOM 787 N N . THR A 1 100 ? 7.294 -3.249 -17.224 1.00 88.44 100 THR A N 1
ATOM 788 C CA . THR A 1 100 ? 7.452 -4.702 -17.069 1.00 88.44 100 THR A CA 1
ATOM 789 C C . THR A 1 100 ? 6.476 -5.243 -16.020 1.00 88.44 100 THR A C 1
ATOM 791 O O . THR A 1 100 ? 6.182 -4.581 -15.024 1.00 88.44 100 THR A O 1
ATOM 794 N N . GLY A 1 101 ? 5.960 -6.457 -16.229 1.00 82.94 101 GLY A N 1
ATOM 795 C CA . GLY A 1 101 ? 5.035 -7.129 -15.310 1.00 82.94 101 GLY A CA 1
ATOM 796 C C . GLY A 1 101 ? 3.619 -7.350 -15.876 1.00 82.94 101 GLY A C 1
ATOM 797 O O . GLY A 1 101 ? 3.375 -7.096 -17.064 1.00 82.94 101 GLY A O 1
ATOM 798 N N . PRO A 1 102 ? 2.674 -7.828 -15.040 1.00 84.38 102 PRO A N 1
ATOM 799 C CA . PRO A 1 102 ? 2.762 -7.858 -13.579 1.00 84.38 102 PRO A CA 1
ATOM 800 C C . PRO A 1 102 ? 3.628 -8.996 -13.024 1.00 84.38 102 PRO A C 1
ATOM 802 O O . PRO A 1 102 ? 3.484 -10.149 -13.421 1.00 84.38 102 PRO A O 1
ATOM 805 N N . VAL A 1 103 ? 4.474 -8.668 -12.049 1.00 89.19 103 VAL A N 1
ATOM 806 C CA . VAL A 1 103 ? 5.137 -9.636 -11.169 1.00 89.19 103 VAL A CA 1
ATOM 807 C C . VAL A 1 103 ? 4.200 -9.937 -10.009 1.00 89.19 103 VAL A C 1
ATOM 809 O O . VAL A 1 103 ? 3.655 -9.018 -9.394 1.00 89.19 103 VAL A O 1
ATOM 812 N N . VAL A 1 104 ? 3.995 -11.218 -9.723 1.00 88.69 104 VAL A N 1
ATOM 813 C CA . VAL A 1 104 ? 3.138 -11.654 -8.622 1.00 88.69 104 VAL A CA 1
ATOM 814 C C . VAL A 1 104 ? 4.007 -12.073 -7.443 1.00 88.69 104 VAL A C 1
ATOM 816 O O . VAL A 1 104 ? 4.927 -12.869 -7.615 1.00 88.69 104 VAL A O 1
ATOM 819 N N . ILE A 1 105 ? 3.724 -11.521 -6.264 1.00 89.88 105 ILE A N 1
ATOM 820 C CA . ILE A 1 105 ? 4.329 -11.939 -4.995 1.00 89.88 105 ILE A CA 1
ATOM 821 C C . ILE A 1 105 ? 3.207 -12.432 -4.095 1.00 89.88 105 ILE A C 1
ATOM 823 O O . ILE A 1 105 ? 2.251 -11.695 -3.857 1.00 89.88 105 ILE A O 1
ATOM 827 N N . ASP A 1 106 ? 3.327 -13.669 -3.618 1.00 89.12 106 ASP A N 1
ATOM 828 C CA . ASP A 1 106 ? 2.358 -14.255 -2.698 1.00 89.12 106 ASP A CA 1
ATOM 829 C C . ASP A 1 106 ? 2.306 -13.474 -1.383 1.00 89.12 106 ASP A C 1
ATOM 831 O O . ASP A 1 106 ? 3.328 -13.058 -0.840 1.00 89.12 106 ASP A O 1
ATOM 835 N N . GLY A 1 107 ? 1.094 -13.277 -0.877 1.00 84.19 107 GLY A N 1
ATOM 836 C CA . GLY A 1 107 ? 0.821 -12.488 0.316 1.00 84.19 107 GLY A CA 1
ATOM 837 C C . GLY A 1 107 ? -0.506 -11.747 0.206 1.00 84.19 107 GLY A C 1
ATOM 838 O O . GLY A 1 107 ? -1.186 -11.809 -0.824 1.00 84.19 107 GLY A O 1
ATOM 839 N N . ASP A 1 108 ? -0.866 -11.065 1.288 1.00 83.19 108 ASP A N 1
ATOM 840 C CA . ASP A 1 108 ? -1.991 -10.134 1.319 1.00 83.19 108 ASP A CA 1
ATOM 841 C C . ASP A 1 108 ? -1.587 -8.759 0.754 1.00 83.19 108 ASP A C 1
ATOM 843 O O . ASP A 1 108 ? -0.532 -8.593 0.139 1.00 83.19 108 ASP A O 1
ATOM 847 N N . HIS A 1 109 ? -2.419 -7.739 0.964 1.00 81.38 109 HIS A N 1
ATOM 848 C CA . HIS A 1 109 ? -2.145 -6.386 0.491 1.00 81.38 109 HIS A CA 1
ATOM 849 C C . HIS A 1 109 ? -0.825 -5.795 1.041 1.00 81.38 109 HIS A C 1
ATOM 851 O O . HIS A 1 109 ? -0.201 -4.966 0.377 1.00 81.38 109 HIS A O 1
ATOM 857 N N . PHE A 1 110 ? -0.352 -6.263 2.197 1.00 85.69 110 PHE A N 1
ATOM 858 C CA . PHE A 1 110 ? 0.894 -5.860 2.851 1.00 85.6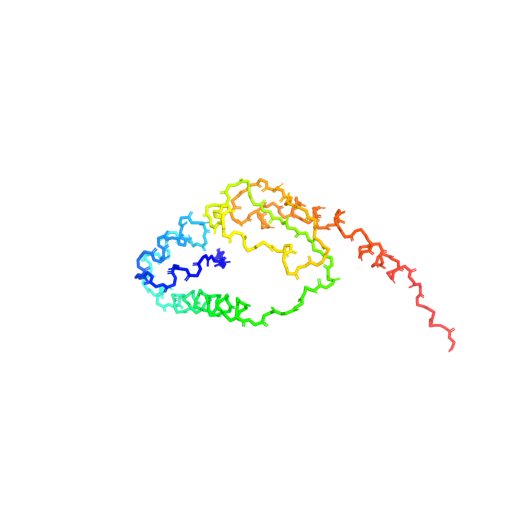9 110 PHE A CA 1
ATOM 859 C C . PHE A 1 110 ? 2.085 -6.753 2.517 1.00 85.69 110 PHE A C 1
ATOM 861 O O . PHE A 1 110 ? 3.112 -6.664 3.203 1.00 85.69 110 PHE A O 1
ATOM 868 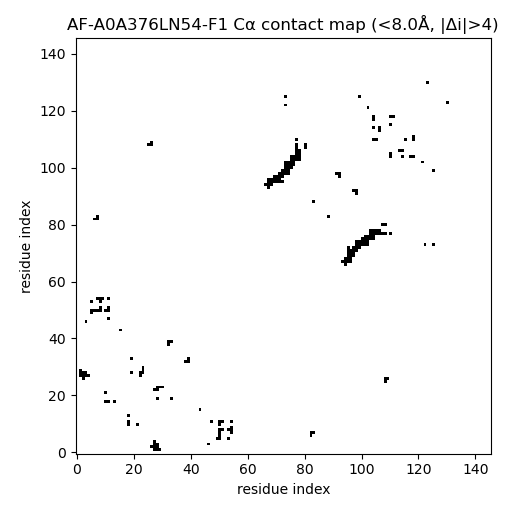N N . TYR A 1 111 ? 2.015 -7.552 1.448 1.00 87.81 111 TYR A N 1
ATOM 869 C CA . TYR A 1 111 ? 3.160 -8.316 0.950 1.00 87.81 111 TYR A CA 1
ATOM 870 C C . TYR A 1 111 ? 4.463 -7.494 0.814 1.00 87.81 111 TYR A C 1
ATOM 872 O O . TYR A 1 111 ? 5.516 -8.077 1.066 1.00 87.81 111 TYR A O 1
ATOM 880 N N . PRO A 1 112 ? 4.487 -6.170 0.514 1.00 89.50 112 PRO A N 1
ATOM 881 C CA . PRO A 1 112 ? 5.753 -5.430 0.477 1.00 89.50 112 PRO A CA 1
ATOM 882 C C . PRO A 1 112 ? 6.460 -5.376 1.836 1.00 89.50 112 PRO A C 1
ATOM 884 O O . PRO A 1 112 ? 7.684 -5.313 1.894 1.00 89.50 112 PRO A O 1
ATOM 887 N N . ILE A 1 113 ? 5.696 -5.424 2.930 1.00 88.94 113 ILE A N 1
ATOM 888 C CA . ILE A 1 113 ? 6.221 -5.420 4.299 1.00 88.94 113 ILE A CA 1
ATOM 889 C C . ILE A 1 113 ? 6.440 -6.858 4.779 1.00 88.94 113 ILE A C 1
ATOM 891 O O . ILE A 1 113 ? 7.493 -7.176 5.322 1.00 88.94 113 ILE A O 1
ATOM 895 N N . GLN A 1 114 ? 5.453 -7.737 4.583 1.00 88.81 114 GLN A N 1
ATOM 896 C CA . GLN A 1 114 ? 5.494 -9.121 5.072 1.00 88.81 114 GLN A CA 1
ATOM 897 C C . GLN A 1 114 ? 6.509 -9.985 4.313 1.00 88.81 114 GLN A C 1
ATOM 899 O O . GLN A 1 114 ? 7.160 -10.844 4.898 1.00 88.81 114 GLN A O 1
ATOM 904 N N . GLN A 1 115 ? 6.663 -9.735 3.013 1.00 92.56 115 GLN A N 1
ATOM 905 C CA . GLN A 1 115 ? 7.561 -10.442 2.103 1.00 92.56 115 GLN A CA 1
ATOM 906 C C . GLN A 1 115 ? 8.634 -9.489 1.569 1.00 92.56 115 GLN A C 1
ATOM 908 O O . GLN A 1 115 ? 8.984 -9.532 0.388 1.00 92.56 115 GLN A O 1
ATOM 913 N N . ALA A 1 116 ? 9.170 -8.621 2.438 1.00 93.62 116 ALA A N 1
ATOM 914 C CA . ALA A 1 116 ? 10.126 -7.576 2.065 1.00 93.62 116 ALA A CA 1
ATOM 915 C C . ALA A 1 116 ? 11.298 -8.117 1.235 1.00 93.62 116 ALA A C 1
ATOM 917 O O . ALA A 1 116 ? 11.671 -7.520 0.228 1.00 93.62 116 ALA A O 1
ATOM 918 N N . ARG A 1 117 ? 11.835 -9.292 1.594 1.00 95.06 117 ARG A N 1
ATOM 919 C CA . ARG A 1 117 ? 12.903 -9.939 0.821 1.00 95.06 117 ARG A CA 1
ATOM 920 C C . ARG A 1 117 ? 12.472 -10.210 -0.618 1.00 95.06 117 ARG A C 1
ATOM 922 O O . ARG A 1 117 ? 13.140 -9.754 -1.538 1.00 95.06 117 ARG A O 1
ATOM 929 N N . SER A 1 118 ? 11.350 -10.900 -0.809 1.00 94.38 118 SER A N 1
ATOM 930 C CA . SER A 1 118 ? 10.799 -11.194 -2.133 1.00 94.38 118 SER A CA 1
ATOM 931 C C . SER A 1 118 ? 10.510 -9.909 -2.908 1.00 94.38 118 SER A C 1
ATOM 933 O O . SER A 1 118 ? 10.860 -9.817 -4.082 1.00 94.38 118 SER A O 1
ATOM 935 N N . PHE A 1 119 ? 9.949 -8.892 -2.249 1.00 94.81 119 PHE A N 1
ATOM 936 C CA . PHE A 1 119 ? 9.666 -7.590 -2.850 1.00 94.81 119 PHE A CA 1
ATOM 937 C C . PHE A 1 119 ? 10.934 -6.900 -3.365 1.00 94.81 119 PHE A C 1
ATOM 939 O O . PHE A 1 119 ? 11.028 -6.586 -4.555 1.00 94.81 119 PHE A O 1
ATOM 946 N N . PHE A 1 120 ? 11.951 -6.745 -2.516 1.00 94.69 120 PHE A N 1
ATOM 947 C CA . PHE A 1 120 ? 13.215 -6.123 -2.909 1.00 94.69 120 PHE A CA 1
ATOM 948 C C . PHE A 1 120 ? 13.989 -6.954 -3.935 1.00 94.69 120 PHE A C 1
ATOM 950 O O . PHE A 1 120 ? 14.597 -6.377 -4.836 1.00 94.69 120 PHE A O 1
ATOM 957 N N . THR A 1 121 ? 13.927 -8.289 -3.879 1.00 95.06 121 THR A N 1
ATOM 958 C CA . THR A 1 121 ? 14.506 -9.148 -4.923 1.00 95.06 121 THR A CA 1
ATOM 959 C C . THR A 1 121 ? 13.905 -8.839 -6.292 1.00 95.06 121 THR A C 1
ATOM 961 O O . THR A 1 121 ? 14.645 -8.746 -7.272 1.00 95.06 121 THR A O 1
ATOM 964 N N . GLN A 1 122 ? 12.588 -8.625 -6.377 1.00 94.25 122 GLN A N 1
ATOM 965 C CA . GLN A 1 122 ? 11.964 -8.235 -7.641 1.00 94.25 122 GLN A CA 1
ATOM 966 C C . GLN A 1 122 ? 12.410 -6.839 -8.087 1.00 94.25 122 GLN A C 1
ATOM 968 O O . GLN A 1 122 ? 12.694 -6.666 -9.268 1.00 94.25 122 GLN A O 1
ATOM 973 N N . ILE A 1 123 ? 12.552 -5.870 -7.178 1.00 93.62 123 ILE A N 1
ATOM 974 C CA . ILE A 1 123 ? 13.063 -4.532 -7.525 1.00 93.62 123 ILE A CA 1
ATOM 975 C C . ILE A 1 123 ? 14.477 -4.628 -8.113 1.00 93.62 123 ILE A C 1
ATOM 977 O O . ILE A 1 123 ? 14.712 -4.168 -9.228 1.00 93.62 123 ILE A O 1
ATOM 981 N N . VAL A 1 124 ? 15.410 -5.276 -7.412 1.00 94.00 124 VAL A N 1
ATOM 982 C CA . VAL A 1 124 ? 16.808 -5.389 -7.866 1.00 94.00 124 VAL A CA 1
ATOM 983 C C . VAL A 1 124 ? 16.899 -6.108 -9.213 1.00 94.00 124 VAL A C 1
ATOM 985 O O . VAL A 1 124 ? 17.615 -5.656 -10.105 1.00 94.00 124 VAL A O 1
ATOM 988 N N . ARG A 1 125 ? 16.123 -7.184 -9.399 1.00 93.31 125 ARG A N 1
ATOM 989 C CA . ARG A 1 125 ? 16.089 -7.950 -10.653 1.00 93.31 125 ARG A CA 1
ATOM 990 C C . ARG A 1 125 ? 15.629 -7.119 -11.853 1.00 93.31 125 ARG A C 1
ATOM 992 O O . ARG A 1 125 ? 16.107 -7.358 -12.957 1.00 93.31 125 ARG A O 1
ATOM 999 N N . HIS A 1 126 ? 14.701 -6.183 -11.657 1.00 93.12 126 HIS A N 1
ATOM 1000 C CA . HIS A 1 126 ? 14.121 -5.392 -12.748 1.00 93.12 126 HIS A CA 1
ATOM 1001 C C . HIS A 1 126 ? 14.861 -4.077 -13.017 1.00 93.12 126 HIS A C 1
ATOM 1003 O O . HIS A 1 126 ? 14.655 -3.479 -14.071 1.00 93.12 126 HIS A O 1
ATOM 1009 N N . PHE A 1 127 ? 15.756 -3.653 -12.119 1.00 92.25 127 PHE A N 1
ATOM 1010 C CA . PHE A 1 127 ? 16.566 -2.444 -12.287 1.00 92.25 127 PHE A CA 1
ATOM 1011 C C . PHE A 1 127 ? 18.073 -2.705 -12.128 1.00 92.25 127 PHE A C 1
ATOM 1013 O O . PHE A 1 127 ? 18.742 -1.964 -11.405 1.00 92.25 127 PHE A O 1
ATOM 1020 N N . PRO A 1 128 ? 18.657 -3.712 -12.809 1.00 89.75 128 PRO A N 1
ATOM 1021 C CA . PRO A 1 128 ? 20.045 -4.115 -12.576 1.00 89.75 128 PRO A CA 1
ATOM 1022 C C . PRO A 1 128 ? 21.032 -2.953 -12.763 1.00 89.75 128 PRO A C 1
ATOM 1024 O O . PRO A 1 128 ? 21.913 -2.755 -11.933 1.00 89.75 128 PRO A O 1
ATOM 1027 N N . HIS A 1 129 ? 20.832 -2.114 -13.785 1.00 87.44 129 HIS A N 1
ATOM 1028 C CA . HIS A 1 129 ? 21.703 -0.969 -14.070 1.00 87.44 129 HIS A CA 1
ATOM 1029 C C . HIS A 1 129 ? 21.712 0.091 -12.961 1.00 87.44 129 HIS A C 1
ATOM 1031 O O . HIS A 1 129 ? 22.763 0.670 -12.688 1.00 87.44 129 HIS A O 1
ATOM 1037 N N . ALA A 1 130 ? 20.576 0.317 -12.291 1.00 86.12 130 ALA A N 1
ATOM 1038 C CA . ALA A 1 130 ? 20.498 1.266 -11.182 1.00 86.12 130 ALA A CA 1
ATOM 1039 C C . ALA A 1 130 ? 21.347 0.795 -9.990 1.00 86.12 130 ALA A C 1
ATOM 1041 O O . ALA A 1 130 ? 22.035 1.595 -9.359 1.00 86.12 130 ALA A O 1
ATOM 1042 N N . PHE A 1 131 ? 21.360 -0.513 -9.717 1.00 83.88 131 PHE A N 1
ATOM 1043 C CA . PHE A 1 131 ? 22.121 -1.087 -8.606 1.00 83.88 131 PHE A CA 1
ATOM 1044 C C . PHE A 1 131 ? 23.600 -1.318 -8.941 1.00 83.88 131 PHE A C 1
ATOM 1046 O O . PHE A 1 131 ? 24.450 -1.125 -8.073 1.00 83.88 131 PHE A O 1
ATOM 1053 N N . SER A 1 132 ? 23.938 -1.641 -10.194 1.00 80.94 132 SER A N 1
ATOM 1054 C CA . SER A 1 132 ? 25.337 -1.745 -10.634 1.00 80.94 132 SER A CA 1
ATOM 1055 C C . SER A 1 132 ? 26.065 -0.396 -10.600 1.00 80.94 132 SER A C 1
ATOM 1057 O O . SER A 1 132 ? 27.227 -0.340 -10.190 1.00 80.94 132 SER A O 1
ATOM 1059 N N . ALA A 1 133 ? 25.388 0.698 -10.968 1.00 63.88 133 ALA A N 1
ATOM 1060 C CA . ALA A 1 133 ? 25.961 2.042 -10.913 1.00 63.88 133 ALA A CA 1
ATOM 1061 C C . ALA A 1 133 ? 26.330 2.456 -9.476 1.00 63.88 133 ALA A C 1
ATOM 1063 O O . ALA A 1 133 ? 27.420 2.976 -9.250 1.00 63.88 133 ALA A O 1
ATOM 1064 N N . MET A 1 134 ? 25.493 2.143 -8.482 1.00 59.84 134 MET A N 1
ATOM 1065 C CA . MET A 1 134 ? 25.770 2.475 -7.075 1.00 59.84 134 MET A CA 1
ATOM 1066 C C . MET A 1 134 ? 27.007 1.752 -6.522 1.00 59.84 134 MET A C 1
ATOM 1068 O O . MET A 1 134 ? 27.824 2.363 -5.833 1.00 59.84 134 MET A O 1
ATOM 1072 N N . THR A 1 135 ? 27.208 0.480 -6.880 1.00 60.19 135 THR A N 1
ATOM 1073 C CA . THR A 1 135 ? 28.419 -0.262 -6.486 1.00 60.19 135 THR A CA 1
ATOM 1074 C C . THR A 1 135 ? 29.696 0.241 -7.159 1.00 60.19 135 THR A C 1
ATOM 1076 O O . THR A 1 135 ? 30.778 0.078 -6.599 1.00 60.19 135 THR A O 1
ATOM 1079 N N . ALA A 1 136 ? 29.597 0.846 -8.347 1.00 58.84 136 ALA A N 1
ATOM 1080 C CA . ALA A 1 136 ? 30.744 1.449 -9.023 1.00 58.84 136 ALA A CA 1
ATOM 1081 C C . ALA A 1 136 ? 31.150 2.784 -8.373 1.00 58.84 136 ALA A C 1
ATOM 1083 O O . ALA A 1 136 ? 32.338 3.046 -8.212 1.00 58.84 136 ALA A O 1
ATOM 1084 N N . TRP A 1 137 ? 30.175 3.583 -7.928 1.00 53.97 137 TRP A N 1
ATOM 1085 C CA . TRP A 1 137 ? 30.411 4.850 -7.226 1.00 53.97 137 TRP A CA 1
ATOM 1086 C C . TRP A 1 137 ? 31.034 4.663 -5.837 1.00 53.97 137 TRP A C 1
ATOM 1088 O O . TRP A 1 137 ? 31.926 5.414 -5.463 1.00 53.97 137 TRP A O 1
ATOM 1098 N N . GLN A 1 138 ? 30.646 3.623 -5.091 1.00 57.41 138 GLN A N 1
ATOM 1099 C CA . GLN A 1 138 ? 31.262 3.313 -3.789 1.00 57.41 138 GLN A CA 1
ATOM 1100 C C . GLN A 1 138 ? 32.709 2.803 -3.885 1.00 57.41 138 GLN A C 1
ATOM 1102 O O . GLN A 1 138 ? 33.413 2.771 -2.880 1.00 57.41 138 GLN A O 1
ATOM 1107 N N . LYS A 1 139 ? 33.157 2.382 -5.073 1.00 57.00 139 LYS A N 1
ATOM 1108 C CA . LYS A 1 139 ? 34.511 1.858 -5.304 1.00 57.00 139 LYS A CA 1
ATOM 1109 C C . LYS A 1 139 ? 35.487 2.897 -5.853 1.00 57.00 139 LYS A C 1
ATOM 1111 O O . LYS A 1 139 ? 36.633 2.538 -6.109 1.00 57.00 139 LYS A O 1
ATOM 1116 N N . GLN A 1 140 ? 35.074 4.151 -6.051 1.00 51.91 140 GLN A N 1
ATOM 1117 C CA . GLN A 1 140 ? 36.018 5.199 -6.431 1.00 51.91 140 GLN A CA 1
ATOM 1118 C C . GLN A 1 140 ? 36.824 5.628 -5.194 1.00 51.91 140 GLN A C 1
ATOM 1120 O O . GLN A 1 140 ? 36.235 6.153 -4.249 1.00 51.91 140 GLN A O 1
ATOM 1125 N N . PRO A 1 141 ? 38.151 5.394 -5.152 1.00 51.97 141 PRO A N 1
ATOM 1126 C CA . PRO A 1 141 ? 38.976 5.924 -4.078 1.00 51.97 141 PRO A CA 1
ATOM 1127 C C . PRO A 1 141 ? 38.947 7.451 -4.154 1.00 51.97 141 PRO A C 1
ATOM 1129 O O . PRO A 1 141 ? 39.029 8.023 -5.243 1.00 51.97 141 PRO A O 1
ATOM 1132 N N . SER A 1 142 ? 38.830 8.114 -3.003 1.00 56.50 142 SER A N 1
ATOM 1133 C CA . SER A 1 142 ? 38.965 9.563 -2.923 1.00 56.50 142 SER A CA 1
ATOM 1134 C C . SER A 1 142 ? 40.369 9.941 -3.389 1.00 56.50 142 SER A C 1
ATOM 1136 O O . SER A 1 142 ? 41.339 9.811 -2.643 1.00 56.50 142 SER A O 1
ATOM 1138 N N . THR A 1 143 ? 40.514 10.409 -4.621 1.00 58.09 143 THR A N 1
ATOM 1139 C CA . THR A 1 143 ? 41.725 11.119 -5.024 1.00 58.09 143 THR A CA 1
ATOM 1140 C C . THR A 1 143 ? 41.650 12.521 -4.427 1.00 58.09 143 THR A C 1
ATOM 1142 O O . THR A 1 143 ? 41.239 13.468 -5.090 1.00 58.09 143 THR A O 1
ATOM 1145 N N . SER A 1 144 ? 41.989 12.625 -3.144 1.00 52.22 144 SER A N 1
ATOM 1146 C CA . SER A 1 144 ? 42.342 13.877 -2.479 1.00 52.22 144 SER A CA 1
ATOM 1147 C C . SER A 1 144 ? 43.704 13.692 -1.823 1.00 52.22 144 SER A C 1
ATOM 1149 O O . SER A 1 144 ? 43.811 13.566 -0.610 1.00 52.22 144 SER A O 1
ATOM 1151 N N . GLU A 1 145 ? 44.741 13.676 -2.652 1.00 49.72 145 GLU A N 1
ATOM 1152 C CA . GLU A 1 145 ? 46.086 14.077 -2.252 1.00 49.72 145 GLU A CA 1
ATOM 1153 C C . GLU A 1 145 ? 46.667 14.936 -3.375 1.00 49.72 145 GLU A C 1
ATOM 1155 O O . GLU A 1 145 ? 47.083 14.418 -4.415 1.00 49.72 145 GLU A O 1
ATOM 1160 N N . ARG A 1 146 ? 46.634 16.256 -3.176 1.00 46.03 146 ARG A N 1
ATOM 1161 C CA . ARG A 1 146 ? 47.794 17.159 -3.243 1.00 46.03 146 ARG A CA 1
ATOM 1162 C C . ARG A 1 146 ? 47.392 18.584 -2.895 1.00 46.03 146 ARG A C 1
ATOM 1164 O O . ARG A 1 146 ? 46.387 19.060 -3.461 1.00 46.03 146 ARG A O 1
#